Protein AF-A0LAH7-F1 (afdb_monomer_lite)

Structure (mmCIF, N/CA/C/O backbone):
data_AF-A0LAH7-F1
#
_entry.id   AF-A0LAH7-F1
#
loop_
_atom_site.group_PDB
_atom_site.id
_atom_site.type_symbol
_atom_site.label_atom_id
_atom_site.label_alt_id
_atom_site.label_comp_id
_atom_site.label_asym_id
_atom_site.label_entity_id
_atom_site.label_seq_id
_atom_site.pdbx_PDB_ins_code
_atom_site.Cartn_x
_atom_site.Cartn_y
_atom_site.Cartn_z
_atom_site.occupancy
_atom_site.B_iso_or_equiv
_atom_site.auth_seq_id
_atom_site.auth_comp_id
_atom_site.auth_asym_id
_atom_site.auth_atom_id
_atom_site.pdbx_PDB_model_num
ATOM 1 N N . MET A 1 1 ? 13.027 18.524 -27.621 1.00 61.41 1 MET A N 1
ATOM 2 C CA . MET A 1 1 ? 11.615 18.069 -27.586 1.00 61.41 1 MET A CA 1
ATOM 3 C C . MET A 1 1 ? 11.465 16.549 -27.605 1.00 61.41 1 MET A C 1
ATOM 5 O O . MET A 1 1 ? 11.008 16.035 -26.599 1.00 61.41 1 MET A O 1
ATOM 9 N N . LYS A 1 2 ? 11.896 15.808 -28.645 1.00 76.75 2 LYS A N 1
ATOM 10 C CA . LYS A 1 2 ? 11.780 14.325 -28.672 1.00 76.75 2 LYS A CA 1
ATOM 11 C C . LYS A 1 2 ? 12.370 13.613 -27.439 1.00 76.75 2 LYS A C 1
ATOM 13 O O . LYS A 1 2 ? 11.729 12.731 -26.894 1.00 76.75 2 LYS A O 1
ATOM 18 N N . SER A 1 3 ? 13.538 14.047 -26.955 1.00 81.44 3 SER A N 1
ATOM 19 C CA . SER A 1 3 ? 14.164 13.477 -25.745 1.00 81.44 3 SER A CA 1
ATOM 20 C C . SER A 1 3 ? 13.311 13.661 -24.475 1.00 81.44 3 SER A C 1
ATOM 22 O O . SER A 1 3 ? 13.157 12.728 -23.697 1.00 81.44 3 SER A O 1
ATOM 24 N N . MET A 1 4 ? 12.668 14.823 -24.305 1.00 83.12 4 MET A N 1
ATOM 25 C CA . MET A 1 4 ? 11.791 15.086 -23.153 1.00 83.12 4 MET A CA 1
ATOM 26 C C . MET A 1 4 ? 10.496 14.267 -23.212 1.00 83.12 4 MET A C 1
ATOM 28 O O . MET A 1 4 ? 10.011 13.809 -22.181 1.00 83.12 4 MET A O 1
ATOM 32 N N . LEU A 1 5 ? 9.951 14.055 -24.415 1.00 81.94 5 LEU A N 1
ATOM 33 C CA . LEU A 1 5 ? 8.786 13.191 -24.617 1.00 81.94 5 LEU A CA 1
ATOM 34 C C . LEU A 1 5 ? 9.116 11.727 -24.304 1.00 81.94 5 LEU A C 1
ATOM 36 O O . LEU A 1 5 ? 8.355 11.090 -23.589 1.00 81.94 5 LEU A O 1
ATOM 40 N N . ASN A 1 6 ? 10.275 11.226 -24.741 1.00 87.44 6 ASN A N 1
ATOM 41 C CA . ASN A 1 6 ? 10.718 9.866 -24.415 1.00 87.44 6 ASN A CA 1
ATOM 42 C C . ASN A 1 6 ? 10.948 9.674 -22.908 1.00 87.44 6 ASN A C 1
ATOM 44 O O . ASN A 1 6 ? 10.575 8.646 -22.359 1.00 87.44 6 ASN A O 1
ATOM 48 N N . GLN A 1 7 ? 11.518 10.670 -22.222 1.00 85.75 7 GLN A N 1
ATOM 49 C CA . GLN A 1 7 ? 11.660 10.631 -20.761 1.00 85.75 7 GLN A CA 1
ATOM 50 C C . GLN A 1 7 ? 10.304 10.635 -20.050 1.00 85.75 7 GLN A C 1
ATOM 52 O O . GLN A 1 7 ? 10.129 9.945 -19.051 1.00 85.75 7 GLN A O 1
ATOM 57 N N . SER A 1 8 ? 9.344 11.405 -20.566 1.00 86.44 8 SER A N 1
ATOM 58 C CA . SER A 1 8 ? 7.987 11.445 -20.016 1.00 86.44 8 SER A CA 1
ATOM 59 C C . SER A 1 8 ? 7.265 10.112 -20.223 1.00 86.44 8 SER A C 1
ATOM 61 O O . SER A 1 8 ? 6.616 9.637 -19.300 1.00 86.44 8 SER A O 1
ATOM 63 N N . LEU A 1 9 ? 7.434 9.483 -21.392 1.00 84.75 9 LEU A N 1
ATOM 64 C CA . LEU A 1 9 ? 6.893 8.157 -21.691 1.00 84.75 9 LEU A CA 1
ATOM 65 C C . LEU A 1 9 ? 7.462 7.091 -20.748 1.00 84.75 9 LEU A C 1
ATOM 67 O O . LEU A 1 9 ? 6.689 6.399 -20.100 1.00 84.75 9 LEU A O 1
ATOM 71 N N . ALA A 1 10 ? 8.786 7.040 -20.583 1.00 79.12 10 ALA A N 1
ATOM 72 C CA . ALA A 1 10 ? 9.427 6.093 -19.668 1.00 79.12 10 ALA A CA 1
ATOM 73 C C . ALA A 1 10 ? 8.947 6.268 -18.215 1.00 79.12 10 ALA A C 1
ATOM 75 O O . ALA A 1 10 ? 8.773 5.297 -17.484 1.00 79.12 10 ALA A O 1
ATOM 76 N N . ARG A 1 11 ? 8.687 7.513 -17.792 1.00 78.88 11 ARG A N 1
ATOM 77 C CA . ARG A 1 11 ? 8.088 7.798 -16.481 1.00 78.88 11 ARG A CA 1
ATOM 78 C C . ARG A 1 11 ? 6.664 7.266 -16.362 1.00 78.88 11 ARG A C 1
ATOM 80 O O . ARG A 1 11 ? 6.313 6.747 -15.311 1.00 78.88 11 ARG A O 1
ATOM 87 N N . LEU A 1 12 ? 5.850 7.419 -17.404 1.00 81.56 12 LEU A N 1
ATOM 88 C CA . LEU A 1 12 ? 4.478 6.910 -17.418 1.00 81.56 12 LEU A CA 1
ATOM 89 C C . LEU A 1 12 ? 4.449 5.381 -17.395 1.00 81.56 12 LEU A C 1
ATOM 91 O O . LEU A 1 12 ? 3.667 4.816 -16.644 1.00 81.56 12 LEU A O 1
ATOM 95 N N . GLU A 1 13 ? 5.335 4.724 -18.142 1.00 82.50 13 GLU A N 1
ATOM 96 C CA . GLU A 1 13 ? 5.486 3.263 -18.122 1.00 82.50 13 GLU A CA 1
ATOM 97 C C . GLU A 1 13 ? 5.895 2.765 -16.727 1.00 82.50 13 GLU A C 1
ATOM 99 O O . GLU A 1 13 ? 5.303 1.824 -16.207 1.00 82.50 13 GLU A O 1
ATOM 104 N N . GLN A 1 14 ? 6.842 3.441 -16.066 1.00 80.44 14 GLN A N 1
ATOM 105 C CA . GLN A 1 14 ? 7.217 3.113 -14.685 1.00 80.44 14 GLN A CA 1
ATOM 106 C C . GLN A 1 14 ? 6.062 3.297 -13.694 1.00 80.44 14 GLN A C 1
ATOM 108 O O . GLN A 1 14 ? 5.893 2.478 -12.788 1.00 80.44 14 GLN A O 1
ATOM 113 N N . LEU A 1 15 ? 5.274 4.363 -13.846 1.00 77.38 15 LEU A N 1
ATOM 114 C CA . LEU A 1 15 ? 4.104 4.605 -13.002 1.00 77.38 15 LEU A CA 1
ATOM 115 C C . LEU A 1 15 ? 3.028 3.534 -13.213 1.00 77.38 15 LEU A C 1
ATOM 117 O O . LEU A 1 15 ? 2.498 3.032 -12.226 1.00 77.38 15 LEU A O 1
ATOM 121 N N . ASP A 1 16 ? 2.759 3.146 -14.462 1.00 78.88 16 ASP A N 1
ATOM 122 C CA . ASP A 1 16 ? 1.800 2.084 -14.790 1.00 78.88 16 ASP A CA 1
ATOM 123 C C . ASP A 1 16 ? 2.222 0.743 -14.174 1.00 78.88 16 ASP A C 1
ATOM 125 O O . ASP A 1 16 ? 1.430 0.090 -13.495 1.00 78.88 16 ASP A O 1
ATOM 129 N N . CYS A 1 17 ? 3.498 0.369 -14.300 1.00 81.81 17 CYS A N 1
ATOM 130 C CA . CYS A 1 17 ? 4.017 -0.850 -13.678 1.00 81.81 17 CYS A CA 1
ATOM 131 C C . CYS A 1 17 ? 3.926 -0.803 -12.145 1.00 81.81 17 CYS A C 1
ATOM 133 O O . CYS A 1 17 ? 3.476 -1.766 -11.525 1.00 81.81 17 CYS A O 1
ATOM 135 N N . THR A 1 18 ? 4.249 0.343 -11.533 1.00 81.12 18 THR A N 1
ATOM 136 C CA . THR A 1 18 ? 4.109 0.537 -10.079 1.00 81.12 18 THR A CA 1
ATOM 137 C C . THR A 1 18 ? 2.652 0.373 -9.632 1.00 81.12 18 THR A C 1
ATOM 139 O O . THR A 1 18 ? 2.378 -0.281 -8.626 1.00 81.12 18 THR A O 1
ATOM 142 N N . GLU A 1 19 ? 1.701 0.927 -10.389 1.00 82.56 19 GLU A N 1
ATOM 143 C CA . GLU A 1 19 ? 0.270 0.788 -10.110 1.00 82.56 19 GLU A CA 1
ATOM 144 C C . GLU A 1 19 ? -0.191 -0.671 -10.234 1.00 82.56 19 GLU A C 1
ATOM 146 O O . GLU A 1 19 ? -0.932 -1.169 -9.380 1.00 82.56 19 GLU A O 1
ATOM 151 N N . GLN A 1 20 ? 0.254 -1.381 -11.273 1.00 82.88 20 GLN A N 1
ATOM 152 C CA . GLN A 1 20 ? -0.081 -2.789 -11.474 1.00 82.88 20 GLN A CA 1
ATOM 153 C C . GLN A 1 20 ? 0.455 -3.677 -10.349 1.00 82.88 20 GLN A C 1
ATOM 155 O O . GLN A 1 20 ? -0.263 -4.558 -9.871 1.00 82.88 20 GLN A O 1
ATOM 160 N N . ASP A 1 21 ? 1.689 -3.457 -9.905 1.00 81.69 21 ASP A N 1
ATOM 161 C CA . ASP A 1 21 ? 2.279 -4.251 -8.828 1.00 81.69 21 ASP A CA 1
ATOM 162 C C . ASP A 1 21 ? 1.627 -3.957 -7.481 1.00 81.69 21 ASP A C 1
ATOM 164 O O . ASP A 1 21 ? 1.350 -4.887 -6.719 1.00 81.69 21 ASP A O 1
ATOM 168 N N . TYR A 1 22 ? 1.253 -2.701 -7.232 1.0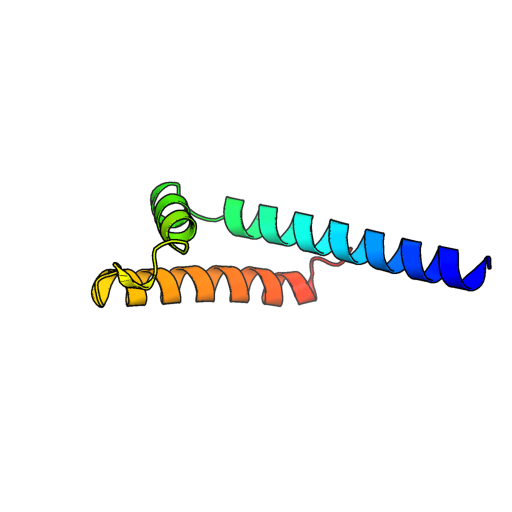0 80.75 22 TYR A N 1
ATOM 169 C CA . TYR A 1 22 ? 0.451 -2.341 -6.068 1.00 80.75 22 TYR A CA 1
ATOM 170 C C . TYR A 1 22 ? -0.920 -3.031 -6.079 1.00 80.75 22 TYR A C 1
ATOM 172 O O . TYR A 1 22 ? -1.322 -3.624 -5.078 1.00 80.75 22 TYR A O 1
ATOM 180 N N . LYS A 1 23 ? -1.613 -3.059 -7.227 1.00 84.62 23 LYS A N 1
ATOM 181 C CA . LYS A 1 23 ? -2.884 -3.794 -7.378 1.00 84.62 23 LYS A CA 1
ATOM 182 C C . LYS A 1 23 ? -2.728 -5.290 -7.111 1.00 84.62 23 LYS A C 1
ATOM 184 O O . LYS A 1 23 ? -3.580 -5.873 -6.446 1.00 84.62 23 LYS A O 1
ATOM 189 N N . LYS A 1 24 ? -1.651 -5.919 -7.596 1.00 84.81 24 LYS A N 1
ATOM 190 C CA . LYS A 1 24 ? -1.363 -7.339 -7.318 1.00 84.81 24 LYS A CA 1
ATOM 191 C C . LYS A 1 24 ? -1.107 -7.581 -5.831 1.00 84.81 24 LYS A C 1
ATOM 193 O O . LYS A 1 24 ? -1.603 -8.566 -5.293 1.00 84.81 24 LYS A O 1
ATOM 198 N N . ALA A 1 25 ? -0.365 -6.688 -5.177 1.00 81.69 25 ALA A N 1
ATOM 199 C CA . ALA A 1 25 ? -0.078 -6.788 -3.751 1.00 81.69 25 ALA A CA 1
ATOM 200 C C . ALA A 1 25 ? -1.357 -6.665 -2.910 1.00 81.69 25 ALA A C 1
ATOM 202 O O . ALA A 1 25 ? -1.574 -7.461 -2.000 1.00 81.69 25 ALA A O 1
ATOM 203 N N . LEU A 1 26 ? -2.242 -5.726 -3.260 1.00 84.25 26 LEU A N 1
ATOM 204 C CA . LEU A 1 26 ? -3.549 -5.586 -2.618 1.00 84.25 26 LEU A CA 1
ATOM 205 C C . LEU A 1 26 ? -4.460 -6.791 -2.874 1.00 84.25 26 LEU A C 1
ATOM 207 O O . LEU A 1 26 ? -5.137 -7.240 -1.958 1.00 84.25 26 LEU A O 1
ATOM 211 N N . ALA A 1 27 ? -4.447 -7.360 -4.082 1.00 86.31 27 ALA A N 1
ATOM 212 C CA . ALA A 1 27 ? -5.234 -8.551 -4.408 1.00 86.31 27 ALA A CA 1
ATOM 213 C C . ALA A 1 27 ? -4.791 -9.814 -3.640 1.00 86.31 27 ALA A C 1
ATOM 215 O O . ALA A 1 27 ? -5.537 -10.789 -3.589 1.00 86.31 27 ALA A O 1
ATOM 216 N N . ALA A 1 28 ? -3.588 -9.815 -3.056 1.00 84.38 28 ALA A N 1
ATOM 217 C CA . ALA A 1 28 ? -3.108 -10.892 -2.191 1.00 84.38 28 ALA A CA 1
ATOM 218 C C . ALA A 1 28 ? -3.615 -10.777 -0.739 1.00 84.38 28 ALA A C 1
ATOM 220 O O . ALA A 1 28 ? -3.406 -11.699 0.052 1.00 84.38 28 ALA A O 1
ATOM 221 N N . LEU A 1 29 ? -4.262 -9.663 -0.382 1.00 86.38 29 LEU A N 1
ATOM 222 C CA . LEU A 1 29 ? -4.869 -9.451 0.928 1.00 86.38 29 LEU A CA 1
ATOM 223 C C . LEU A 1 29 ? -6.279 -10.047 0.979 1.00 86.38 29 LEU A C 1
ATOM 225 O O . LEU A 1 29 ? -7.008 -10.068 -0.010 1.00 86.38 29 LEU A O 1
ATOM 229 N N . SER A 1 30 ? -6.689 -10.503 2.160 1.00 87.75 30 SER A N 1
ATOM 230 C CA . SER A 1 30 ? -8.089 -10.842 2.429 1.00 87.75 30 SER A CA 1
ATOM 231 C C . SER A 1 30 ? -8.959 -9.587 2.544 1.00 87.75 30 SER A C 1
ATOM 233 O O . SER A 1 30 ? -8.470 -8.525 2.928 1.00 87.75 30 SER A O 1
ATOM 235 N N . ASP A 1 31 ? -10.272 -9.718 2.333 1.00 86.69 31 ASP A N 1
ATOM 236 C CA . ASP A 1 31 ? -11.235 -8.609 2.467 1.00 86.69 31 ASP A CA 1
ATOM 237 C C . ASP A 1 31 ? -11.128 -7.885 3.823 1.00 86.69 31 ASP A C 1
ATOM 239 O O . ASP A 1 31 ? -11.270 -6.667 3.916 1.00 86.69 31 ASP A O 1
ATOM 243 N N . ARG A 1 32 ? -10.818 -8.629 4.896 1.00 84.31 32 ARG A N 1
ATOM 244 C CA . ARG A 1 32 ? -10.617 -8.068 6.242 1.00 84.31 32 ARG A CA 1
ATOM 245 C C . ARG A 1 32 ? -9.345 -7.227 6.343 1.00 84.31 32 ARG A C 1
ATOM 247 O O . ARG A 1 32 ? -9.314 -6.265 7.105 1.00 84.31 32 ARG A O 1
ATOM 254 N N . GLU A 1 33 ? -8.284 -7.622 5.655 1.00 84.56 33 GLU A N 1
ATOM 255 C CA . GLU A 1 33 ? -7.024 -6.879 5.624 1.00 84.56 33 GLU A CA 1
ATOM 256 C C . GLU A 1 33 ? -7.152 -5.654 4.721 1.00 84.56 33 GLU A C 1
ATOM 258 O O . GLU A 1 33 ? -6.703 -4.579 5.109 1.00 84.56 33 GLU A O 1
ATOM 263 N N . LEU A 1 34 ? -7.851 -5.783 3.589 1.00 85.25 34 LEU A N 1
ATOM 264 C CA . LEU A 1 34 ? -8.168 -4.671 2.697 1.00 85.25 34 LEU A CA 1
ATOM 265 C C . LEU A 1 34 ? -8.954 -3.577 3.436 1.00 85.25 34 LEU A C 1
ATOM 267 O O . LEU A 1 34 ? -8.537 -2.424 3.445 1.00 85.25 34 LEU A O 1
ATOM 271 N N . ALA A 1 35 ? -10.000 -3.960 4.176 1.00 84.19 35 ALA A N 1
ATOM 272 C CA . ALA A 1 35 ? -10.794 -3.036 4.988 1.00 84.19 35 ALA A CA 1
ATOM 273 C C . ALA A 1 35 ? -9.978 -2.330 6.089 1.00 84.19 35 ALA A C 1
ATOM 275 O O . ALA A 1 35 ? -10.348 -1.252 6.549 1.00 84.19 35 ALA A O 1
ATOM 276 N N . LYS A 1 36 ? -8.867 -2.923 6.547 1.00 81.19 36 LYS A N 1
ATOM 277 C CA . LYS A 1 36 ? -7.945 -2.269 7.492 1.00 81.19 36 LYS A CA 1
ATOM 278 C C . LYS A 1 36 ? -6.995 -1.308 6.790 1.00 81.19 36 LYS A C 1
ATOM 280 O O . LYS A 1 36 ? -6.715 -0.251 7.341 1.00 81.19 36 LYS A O 1
ATOM 285 N N . VAL A 1 37 ? -6.533 -1.647 5.588 1.00 81.50 37 VAL A N 1
ATOM 286 C CA . VAL A 1 37 ? -5.736 -0.743 4.746 1.00 81.50 37 VAL A CA 1
ATOM 287 C C . VAL A 1 37 ? -6.561 0.482 4.345 1.00 81.50 37 VAL A C 1
ATOM 289 O O . VAL A 1 37 ? -6.060 1.596 4.417 1.00 81.50 37 VAL A O 1
ATOM 292 N N . GLU A 1 38 ? -7.847 0.320 4.034 1.00 81.00 38 GLU A N 1
ATOM 293 C CA . GLU A 1 38 ? -8.763 1.437 3.744 1.00 81.00 38 GLU A CA 1
ATOM 294 C C . GLU A 1 38 ? -8.963 2.388 4.937 1.00 81.00 38 GLU A C 1
ATOM 296 O O . GLU A 1 38 ? -9.304 3.553 4.755 1.00 81.00 38 GLU A O 1
ATOM 301 N N . ARG A 1 39 ? -8.698 1.934 6.169 1.00 75.81 39 ARG A N 1
ATOM 302 C CA . ARG A 1 39 ? -8.731 2.780 7.374 1.00 75.81 39 ARG A CA 1
ATOM 303 C C . ARG A 1 39 ? -7.458 3.610 7.583 1.00 75.81 39 ARG A C 1
ATOM 305 O O . ARG A 1 39 ? -7.388 4.333 8.574 1.00 75.81 39 ARG A O 1
ATOM 312 N N . LEU A 1 40 ? -6.479 3.557 6.671 1.00 70.62 40 LEU A N 1
ATOM 313 C CA . LEU A 1 40 ? -5.281 4.415 6.702 1.00 70.62 40 LEU A CA 1
ATOM 314 C C . LEU A 1 40 ? -5.609 5.915 6.686 1.00 70.62 40 LEU A C 1
ATOM 316 O O . LEU A 1 40 ? -4.825 6.715 7.191 1.00 70.62 40 LEU A O 1
ATOM 320 N N . ASP A 1 41 ? -6.770 6.305 6.167 1.00 73.62 41 ASP A N 1
ATOM 321 C CA . ASP A 1 41 ? -7.204 7.704 6.196 1.00 73.62 41 ASP A CA 1
ATOM 322 C C . ASP A 1 41 ? -7.578 8.187 7.615 1.00 73.62 41 ASP A C 1
ATOM 324 O O . ASP A 1 41 ? -7.639 9.392 7.857 1.00 73.62 41 ASP A O 1
ATOM 328 N N . ASP A 1 42 ? -7.764 7.269 8.573 1.00 80.56 42 ASP A N 1
ATOM 329 C CA . ASP A 1 42 ? -8.122 7.550 9.971 1.00 80.56 42 ASP A CA 1
ATOM 330 C C . ASP A 1 42 ? -7.108 6.952 10.968 1.00 80.56 42 ASP A C 1
ATOM 332 O O . ASP A 1 42 ? -7.457 6.452 12.040 1.00 80.56 42 ASP A O 1
ATOM 336 N N . ILE A 1 43 ? -5.813 7.006 10.619 1.00 74.88 43 ILE A N 1
ATOM 337 C CA . ILE A 1 43 ? -4.696 6.582 11.491 1.00 74.88 43 ILE A CA 1
ATOM 338 C C . ILE A 1 43 ? -4.806 7.115 12.933 1.00 74.88 43 ILE A C 1
ATOM 340 O O . ILE A 1 43 ? -4.565 6.334 13.855 1.00 74.88 43 ILE A O 1
ATOM 344 N N . PRO A 1 44 ? -5.172 8.393 13.185 1.00 79.94 44 PRO A N 1
ATOM 345 C CA . PRO A 1 44 ? -5.258 8.918 14.548 1.00 79.94 44 PRO A CA 1
ATOM 346 C C . PRO A 1 44 ? -6.305 8.220 15.428 1.00 79.94 44 PRO A C 1
ATOM 348 O O . PRO A 1 44 ? -6.212 8.310 16.651 1.00 79.94 44 PRO A O 1
ATOM 351 N N . ALA A 1 45 ? -7.296 7.551 14.830 1.00 82.19 45 ALA A N 1
ATOM 352 C CA . ALA A 1 45 ? -8.358 6.841 15.537 1.00 82.19 45 ALA A CA 1
ATOM 353 C C . ALA A 1 45 ? -8.090 5.336 15.708 1.00 82.19 45 ALA A C 1
ATOM 355 O O . ALA A 1 45 ? -8.919 4.631 16.290 1.00 82.19 45 ALA A O 1
ATOM 356 N N . LEU A 1 46 ? -6.960 4.820 15.211 1.00 80.81 46 LEU A N 1
ATOM 357 C CA . LEU A 1 46 ? -6.593 3.417 15.387 1.00 80.81 46 LEU A CA 1
ATOM 358 C C . LEU A 1 46 ? -6.165 3.150 16.832 1.00 80.81 46 LEU A C 1
ATOM 360 O O . LEU A 1 46 ? -5.345 3.865 17.409 1.00 80.81 46 LEU A O 1
ATOM 364 N N . SER A 1 47 ? -6.684 2.070 17.410 1.00 87.38 47 SER A N 1
ATOM 365 C CA . SER A 1 47 ? -6.119 1.511 18.636 1.00 87.38 47 SER A CA 1
ATOM 366 C C . SER A 1 47 ? -4.715 0.950 18.382 1.00 87.38 47 SER A C 1
ATOM 368 O O . SER A 1 47 ? -4.362 0.592 17.260 1.00 87.38 47 SER A O 1
ATOM 370 N N . GLU A 1 48 ? -3.912 0.803 19.437 1.00 86.94 48 GLU A N 1
ATOM 371 C CA . GLU A 1 48 ? -2.549 0.261 19.328 1.00 86.94 48 GLU A CA 1
ATOM 372 C C . GLU A 1 48 ? -2.522 -1.154 18.718 1.00 86.94 48 GLU A C 1
ATOM 374 O O . GLU A 1 48 ? -1.658 -1.479 17.905 1.00 86.94 48 GLU A O 1
ATOM 379 N N . ALA A 1 49 ? -3.511 -1.991 19.047 1.00 85.81 49 ALA A N 1
ATOM 380 C CA . ALA A 1 49 ? -3.650 -3.319 18.455 1.00 85.81 49 ALA A CA 1
ATOM 381 C C . ALA A 1 49 ? -3.958 -3.255 16.949 1.00 85.81 49 ALA A C 1
ATOM 383 O O . ALA A 1 49 ? -3.358 -3.993 16.171 1.00 85.81 49 ALA A O 1
ATOM 384 N N . GLU A 1 50 ? -4.850 -2.356 16.525 1.00 84.38 50 GLU A N 1
ATOM 385 C CA . GLU A 1 50 ? -5.172 -2.171 15.105 1.00 84.38 50 GLU A CA 1
ATOM 386 C C . GLU A 1 50 ? -3.989 -1.588 14.326 1.00 84.38 50 GLU A C 1
ATOM 388 O O . GLU A 1 50 ? -3.744 -2.009 13.198 1.00 84.38 50 GLU A O 1
ATOM 393 N N . ALA A 1 51 ? -3.226 -0.674 14.933 1.00 85.75 51 ALA A N 1
ATOM 394 C CA . ALA A 1 51 ? -2.009 -0.124 14.346 1.00 85.75 51 ALA A CA 1
ATOM 395 C C . ALA A 1 51 ? -0.939 -1.209 14.137 1.00 85.75 51 ALA A C 1
ATOM 397 O O . ALA A 1 51 ? -0.366 -1.294 13.055 1.00 85.75 51 ALA A O 1
ATOM 398 N N . ASN A 1 52 ? -0.726 -2.093 15.119 1.00 86.38 52 ASN A N 1
ATOM 399 C CA . ASN A 1 52 ? 0.216 -3.214 15.004 1.00 86.38 52 ASN A CA 1
ATOM 400 C C . ASN A 1 52 ? -0.203 -4.236 13.931 1.00 86.38 52 ASN A C 1
ATOM 402 O O . ASN A 1 52 ? 0.628 -4.772 13.192 1.00 86.38 52 ASN A O 1
ATOM 406 N N . GLU A 1 53 ? -1.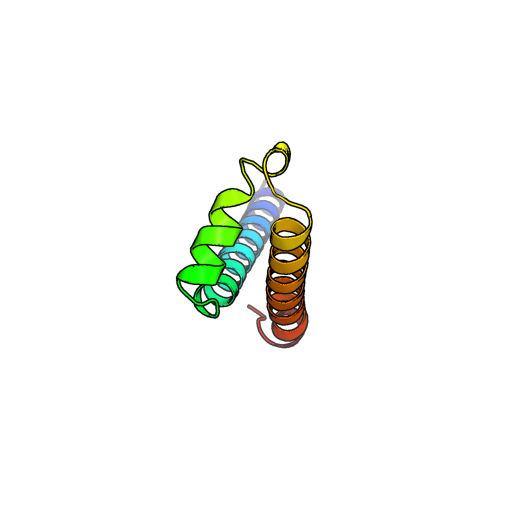503 -4.518 13.826 1.00 86.19 53 GLU A N 1
ATOM 407 C CA . GLU A 1 53 ? -2.033 -5.378 12.766 1.00 86.19 53 GLU A CA 1
ATOM 408 C C . GLU A 1 53 ? -1.872 -4.735 11.383 1.00 86.19 53 GLU A C 1
ATOM 410 O O . GLU A 1 53 ? -1.524 -5.426 10.424 1.00 86.19 53 GLU A O 1
ATOM 415 N N . LEU A 1 54 ? -2.104 -3.424 11.277 1.00 86.50 54 LEU A N 1
ATOM 416 C CA . LEU A 1 54 ? -1.929 -2.667 10.042 1.00 86.50 54 LEU A CA 1
ATOM 417 C C . LEU A 1 54 ? -0.460 -2.617 9.613 1.00 86.50 54 LEU A C 1
ATOM 419 O O . LEU A 1 54 ? -0.171 -2.874 8.449 1.00 86.50 54 LEU A O 1
ATOM 423 N N . ASP A 1 55 ? 0.462 -2.396 10.548 1.00 87.81 55 ASP A N 1
ATOM 424 C CA . ASP A 1 55 ? 1.907 -2.449 10.303 1.00 87.81 55 ASP A CA 1
ATOM 425 C C . ASP A 1 55 ? 2.333 -3.824 9.757 1.00 87.81 55 ASP A C 1
ATOM 427 O O . ASP A 1 55 ? 3.022 -3.924 8.743 1.00 87.81 55 ASP A O 1
ATOM 431 N N . SER A 1 56 ? 1.795 -4.907 10.327 1.00 88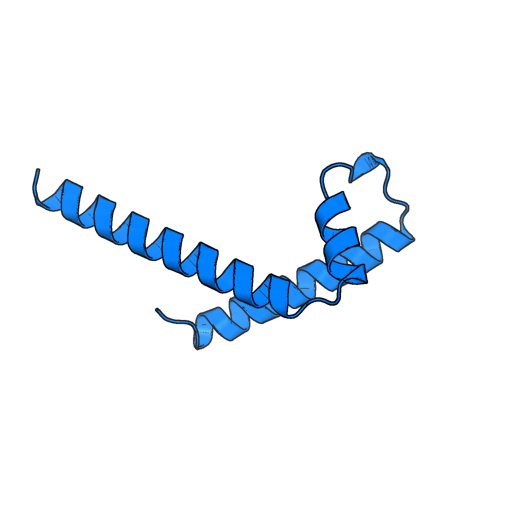.44 56 SER A N 1
ATOM 432 C CA . SER A 1 56 ? 2.038 -6.275 9.843 1.00 88.44 56 SER A CA 1
ATOM 433 C C . SER A 1 56 ? 1.457 -6.544 8.443 1.00 88.44 56 SER A C 1
ATOM 435 O O . SER A 1 56 ? 2.001 -7.340 7.671 1.00 88.44 56 SER A O 1
ATOM 437 N N . ILE A 1 57 ? 0.322 -5.926 8.097 1.00 87.50 57 ILE A N 1
ATOM 438 C CA . ILE A 1 57 ? -0.261 -5.998 6.747 1.00 87.50 57 ILE A CA 1
ATOM 439 C C . ILE A 1 57 ? 0.622 -5.230 5.759 1.00 87.50 57 ILE A C 1
ATOM 441 O O . ILE A 1 57 ? 0.986 -5.778 4.718 1.00 87.50 57 ILE A O 1
ATOM 445 N N . LEU A 1 58 ? 1.017 -4.004 6.104 1.00 86.81 58 LEU A N 1
ATOM 446 C CA . LEU A 1 58 ? 1.875 -3.162 5.273 1.00 86.81 58 LEU A CA 1
ATOM 447 C C . LEU A 1 58 ? 3.260 -3.778 5.062 1.00 86.81 58 LEU A C 1
ATOM 449 O O . LEU A 1 58 ? 3.766 -3.731 3.944 1.00 86.81 58 LEU A O 1
ATOM 453 N N . GLY A 1 59 ? 3.829 -4.429 6.078 1.00 87.19 59 GLY A N 1
ATOM 454 C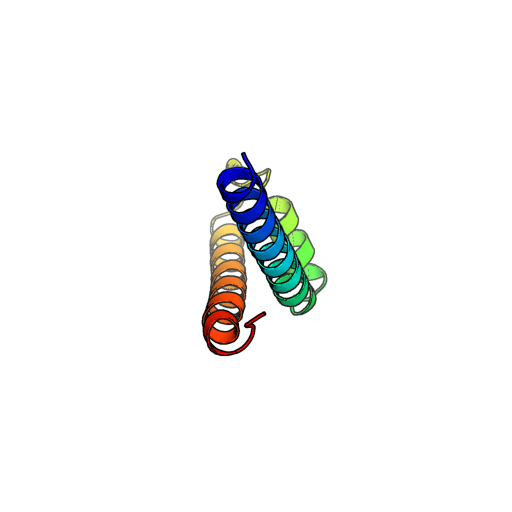 CA . GLY A 1 59 ? 5.075 -5.186 5.956 1.00 87.19 59 GLY A CA 1
ATOM 455 C C . GLY A 1 59 ? 4.983 -6.300 4.909 1.00 87.19 59 GLY A C 1
ATOM 456 O O . GLY A 1 59 ? 5.851 -6.412 4.051 1.00 87.19 59 GLY A O 1
ATOM 457 N N . ARG A 1 60 ? 3.882 -7.064 4.883 1.00 86.75 60 ARG A N 1
ATOM 458 C CA . ARG A 1 60 ? 3.668 -8.107 3.860 1.00 86.75 60 ARG A CA 1
ATOM 459 C C . ARG A 1 60 ? 3.442 -7.538 2.463 1.00 86.75 60 ARG A C 1
ATOM 461 O O . ARG A 1 60 ? 3.921 -8.122 1.495 1.00 86.75 60 ARG A O 1
ATOM 468 N N . VAL A 1 61 ? 2.735 -6.413 2.347 1.00 84.50 61 VAL A N 1
ATOM 469 C CA . VAL A 1 61 ? 2.580 -5.697 1.069 1.00 84.50 61 VAL A CA 1
ATOM 470 C C . VAL A 1 61 ? 3.940 -5.210 0.574 1.00 84.50 61 VAL A C 1
A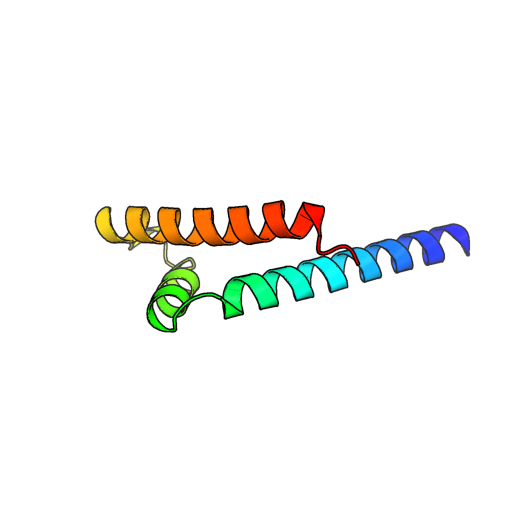TOM 472 O O . VAL A 1 61 ? 4.273 -5.410 -0.590 1.00 84.50 61 VAL A O 1
ATOM 475 N N . HIS A 1 62 ? 4.756 -4.633 1.455 1.00 85.44 62 HIS A N 1
ATOM 476 C CA . HIS A 1 62 ? 6.116 -4.211 1.144 1.00 85.44 62 HIS A CA 1
ATOM 477 C C . HIS A 1 62 ? 6.989 -5.393 0.709 1.00 85.44 62 HIS A C 1
ATOM 479 O O . HIS A 1 62 ? 7.624 -5.322 -0.338 1.00 85.44 62 HIS A O 1
ATOM 485 N N . ASP A 1 63 ? 6.981 -6.502 1.447 1.00 84.50 63 ASP A N 1
ATOM 486 C CA . ASP A 1 63 ? 7.755 -7.697 1.101 1.00 84.50 63 ASP A CA 1
ATOM 487 C C . ASP A 1 63 ? 7.296 -8.311 -0.223 1.00 84.50 63 ASP A C 1
ATOM 489 O O . ASP A 1 63 ? 8.123 -8.767 -1.013 1.00 84.50 63 ASP A O 1
ATOM 493 N N . PHE A 1 64 ? 5.991 -8.276 -0.509 1.00 82.12 64 PHE A N 1
ATOM 494 C CA . PHE A 1 64 ? 5.460 -8.659 -1.811 1.00 82.12 64 PHE A CA 1
ATOM 495 C C . PHE A 1 64 ? 5.988 -7.734 -2.903 1.00 82.12 64 PHE A C 1
ATOM 497 O O . PHE A 1 64 ? 6.459 -8.231 -3.915 1.00 82.12 64 PHE A O 1
ATOM 504 N N . LEU A 1 65 ? 5.966 -6.415 -2.706 1.00 76.81 65 LEU A N 1
ATOM 505 C CA . LEU A 1 65 ? 6.441 -5.435 -3.686 1.00 76.81 65 LEU A CA 1
ATOM 506 C C . LEU A 1 65 ? 7.961 -5.459 -3.875 1.00 76.81 65 LEU A C 1
ATOM 508 O O . LEU A 1 65 ? 8.426 -5.242 -4.984 1.00 76.81 65 LEU A O 1
ATOM 512 N N . VAL A 1 66 ? 8.748 -5.756 -2.841 1.00 80.06 66 VAL A N 1
ATOM 513 C CA . VAL A 1 66 ? 10.214 -5.871 -2.921 1.00 80.06 66 VAL A CA 1
ATOM 514 C C . VAL A 1 66 ? 10.633 -7.233 -3.474 1.00 80.06 66 VAL A C 1
ATOM 516 O O . VAL A 1 66 ? 11.531 -7.315 -4.312 1.00 80.06 66 VAL A O 1
ATOM 519 N N . GLY A 1 67 ? 9.955 -8.307 -3.066 1.00 69.38 67 GLY A N 1
ATOM 520 C CA . GLY A 1 67 ? 10.132 -9.644 -3.631 1.00 69.38 67 GLY A CA 1
ATOM 521 C C . GLY A 1 67 ? 9.676 -9.715 -5.091 1.00 69.38 67 GLY A C 1
ATOM 522 O O . GLY A 1 67 ? 10.335 -10.347 -5.921 1.00 69.38 67 GLY A O 1
ATOM 523 N N . ALA A 1 68 ? 8.600 -9.003 -5.427 1.00 57.31 68 ALA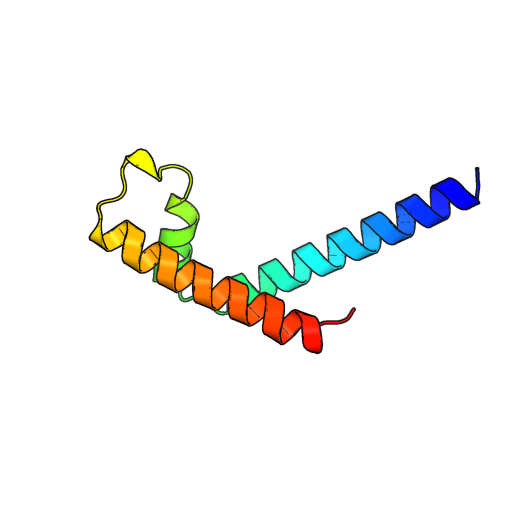 A N 1
ATOM 524 C CA . ALA A 1 68 ? 8.184 -8.725 -6.793 1.00 57.31 68 ALA A CA 1
ATOM 525 C C . ALA A 1 68 ? 9.132 -7.720 -7.459 1.00 57.31 68 ALA A C 1
ATOM 527 O O . ALA A 1 68 ? 9.443 -7.904 -8.612 1.00 57.31 68 ALA A O 1
ATOM 528 N N . GLY A 1 69 ? 9.753 -6.768 -6.775 1.00 49.72 69 GLY A N 1
ATOM 529 C CA . GLY A 1 69 ? 10.784 -5.903 -7.369 1.00 49.72 69 GLY A CA 1
ATOM 530 C C . GLY A 1 69 ? 12.009 -6.668 -7.901 1.00 49.72 69 GLY A C 1
ATOM 531 O O . GLY A 1 69 ? 12.762 -6.140 -8.715 1.00 49.72 69 GLY A O 1
ATOM 532 N N . HIS A 1 70 ? 12.199 -7.934 -7.498 1.00 47.06 70 HIS A N 1
ATOM 533 C CA . HIS A 1 70 ? 13.192 -8.848 -8.078 1.00 47.06 70 HIS A CA 1
ATOM 534 C C . HIS A 1 70 ? 12.654 -9.720 -9.239 1.00 47.06 70 HIS A C 1
ATOM 536 O O . HIS A 1 70 ? 13.430 -10.449 -9.857 1.00 47.06 70 HIS A O 1
ATOM 542 N N . ARG A 1 71 ? 11.339 -9.709 -9.524 1.00 46.97 71 ARG A N 1
ATOM 543 C CA . ARG A 1 71 ? 10.660 -10.589 -10.510 1.00 46.97 71 ARG A CA 1
ATOM 544 C C . ARG A 1 71 ? 9.558 -9.936 -11.358 1.00 46.97 71 ARG A C 1
ATOM 546 O O . ARG A 1 71 ? 9.473 -10.238 -12.539 1.00 46.97 71 ARG A O 1
ATOM 553 N N . ALA A 1 72 ? 8.722 -9.085 -10.788 1.00 46.56 72 ALA A N 1
ATOM 554 C CA . ALA A 1 72 ? 7.905 -8.074 -11.448 1.00 46.56 72 ALA A CA 1
ATOM 555 C C . ALA A 1 72 ? 8.777 -6.879 -11.865 1.00 46.56 72 ALA A C 1
ATOM 557 O O . ALA A 1 72 ? 8.636 -5.745 -11.429 1.00 46.56 72 ALA A O 1
ATOM 558 N N . ALA A 1 73 ? 9.715 -7.191 -12.744 1.00 46.28 73 ALA A N 1
ATOM 559 C CA . ALA A 1 73 ? 9.820 -6.399 -13.942 1.00 46.28 73 ALA A CA 1
ATOM 560 C C . ALA A 1 73 ? 8.497 -6.690 -14.715 1.00 46.28 73 ALA A C 1
ATOM 562 O O . ALA A 1 73 ? 8.075 -7.840 -14.831 1.00 46.28 73 ALA A O 1
ATOM 563 N N . CYS A 1 74 ? 7.693 -5.709 -15.097 1.00 51.97 74 CYS A N 1
ATOM 564 C CA . CYS A 1 74 ? 8.014 -4.983 -16.315 1.00 51.97 74 CYS A CA 1
ATOM 565 C C . CYS A 1 74 ? 9.532 -4.897 -16.545 1.00 51.97 74 CYS A C 1
ATOM 567 O O . CYS A 1 74 ? 10.009 -5.685 -17.381 1.00 51.97 74 CYS A O 1
#

Organism: Magnetococcus marinus (strain ATCC BAA-1437 / JCM 17883 / MC-1) (NCBI:txid156889)

Sequence (74 aa):
MKSMLNQSLARLEQLDCTEQDYKKALAALSDRELAKVERLDDIPALSEAEANELDSILGRVHDFLVGAGHRAAC

Radius of gyration: 16.16 Å; chains: 1; bounding box: 25×29×48 Å

Secondary structure (DSSP, 8-state):
-HHHHHHHHHHHHHHHHHHHHHHHHHHTS-HHHHHHHGGGGGGGG--HHHHHHHHHHHHHHHHHHHHHHTT---

pLDDT: mean 79.3, std 10.75, range [46.28, 88.44]

Foldseek 3Di:
DVVVVVVVVVVVVVVVLVVVLLVVLLVVDDPVLNVLVVCPVVVVPDDPVSVVSVVVSVVSSVCSSVVCVVVPDD